Protein AF-A0A960UL07-F1 (afdb_monomer)

Structure (mmCIF, N/CA/C/O backbone):
data_AF-A0A960UL07-F1
#
_entry.id   AF-A0A960UL07-F1
#
loop_
_atom_site.group_PDB
_atom_site.id
_atom_site.type_symbol
_atom_site.label_atom_id
_atom_site.label_alt_id
_atom_site.label_comp_id
_atom_site.label_asym_id
_atom_site.label_entity_id
_atom_site.label_seq_id
_atom_site.pdbx_PDB_ins_code
_atom_site.Cartn_x
_atom_site.Cartn_y
_atom_site.Cartn_z
_atom_site.occupancy
_atom_site.B_iso_or_equiv
_atom_site.auth_seq_id
_atom_site.auth_comp_id
_atom_site.auth_asym_id
_atom_site.auth_atom_id
_atom_site.pdbx_PDB_model_num
ATOM 1 N N . LEU A 1 1 ? -4.190 -6.752 -5.074 1.00 56.53 1 LEU A N 1
ATOM 2 C CA . LEU A 1 1 ? -5.185 -6.305 -6.086 1.00 56.53 1 LEU A CA 1
ATOM 3 C C . LEU A 1 1 ? -4.575 -6.426 -7.475 1.00 56.53 1 LEU A C 1
ATOM 5 O O . LEU A 1 1 ? -3.574 -5.767 -7.734 1.00 56.53 1 LEU A O 1
ATOM 9 N N . GLY A 1 2 ? -5.131 -7.275 -8.340 1.00 53.66 2 GLY A N 1
ATOM 10 C CA . GLY A 1 2 ? -4.586 -7.554 -9.677 1.00 53.66 2 GLY A CA 1
ATOM 11 C C . GLY A 1 2 ? -5.492 -7.058 -10.806 1.00 53.66 2 GLY A C 1
ATOM 12 O O . GLY A 1 2 ? -6.709 -6.990 -10.636 1.00 53.66 2 GLY A O 1
ATOM 13 N N . LYS A 1 3 ? -4.907 -6.718 -11.964 1.00 55.47 3 LYS A N 1
ATOM 14 C CA . LYS A 1 3 ? -5.670 -6.439 -13.194 1.00 55.47 3 LYS A CA 1
ATOM 15 C C . LYS A 1 3 ? -6.227 -7.759 -13.729 1.00 55.47 3 LYS A C 1
ATOM 17 O O . LYS A 1 3 ? -5.491 -8.741 -13.793 1.00 55.47 3 LYS A O 1
ATOM 22 N N . ARG A 1 4 ? -7.492 -7.779 -14.161 1.00 55.53 4 ARG A N 1
ATOM 23 C CA . ARG A 1 4 ? -8.177 -8.987 -14.669 1.00 55.53 4 ARG A CA 1
ATOM 24 C C . ARG A 1 4 ? -7.423 -9.675 -15.819 1.00 55.53 4 ARG A C 1
ATOM 26 O O . ARG A 1 4 ? -7.472 -10.890 -15.956 1.00 55.53 4 ARG A O 1
ATOM 33 N N . GLU A 1 5 ? -6.653 -8.915 -16.593 1.00 57.41 5 GLU A N 1
ATOM 34 C CA . GLU A 1 5 ? -5.789 -9.416 -17.671 1.00 57.41 5 GLU A CA 1
ATOM 35 C C . GLU A 1 5 ? -4.603 -10.273 -17.194 1.00 57.41 5 GLU A C 1
ATOM 37 O O . GLU A 1 5 ? -4.141 -11.122 -17.954 1.00 57.41 5 GLU A O 1
ATOM 42 N N . MET A 1 6 ? -4.125 -10.117 -15.950 1.00 56.62 6 MET A N 1
ATOM 43 C CA . MET A 1 6 ? -3.011 -10.926 -15.421 1.00 56.62 6 MET A CA 1
ATOM 44 C C . MET A 1 6 ? -3.369 -12.405 -15.248 1.00 56.62 6 MET A C 1
ATOM 46 O O . MET A 1 6 ? -2.476 -13.245 -15.172 1.00 56.62 6 MET A O 1
ATOM 50 N N . LEU A 1 7 ? -4.661 -12.739 -15.264 1.00 57.25 7 LEU A N 1
ATOM 51 C CA . LEU A 1 7 ? -5.139 -14.120 -15.283 1.00 57.25 7 LEU A CA 1
ATOM 52 C C . LEU A 1 7 ? -4.683 -14.891 -16.532 1.00 57.25 7 LEU A C 1
ATOM 54 O O . LEU A 1 7 ? -4.657 -16.116 -16.511 1.00 57.25 7 LEU A O 1
ATOM 58 N N . LYS A 1 8 ? -4.306 -14.185 -17.609 1.00 52.59 8 LYS A N 1
ATOM 59 C CA . LYS A 1 8 ? -3.869 -14.783 -18.879 1.00 52.59 8 LYS A CA 1
ATOM 60 C C . LYS A 1 8 ? -2.383 -15.167 -18.904 1.00 52.59 8 LYS A C 1
ATOM 62 O O . LYS A 1 8 ? -1.949 -15.798 -19.862 1.00 52.59 8 LYS A O 1
ATOM 67 N N . VAL A 1 9 ? -1.592 -14.785 -17.895 1.00 57.41 9 VAL A N 1
ATOM 68 C CA . VAL A 1 9 ? -0.162 -15.129 -17.832 1.00 57.41 9 VAL A CA 1
ATOM 69 C C . VAL A 1 9 ? -0.014 -16.553 -17.274 1.00 57.41 9 VAL A C 1
ATOM 71 O O . VAL A 1 9 ? -0.480 -16.794 -16.157 1.00 57.41 9 VAL A O 1
ATOM 74 N N . PRO A 1 10 ? 0.628 -17.500 -17.989 1.00 43.53 10 PRO A N 1
ATOM 75 C CA . PRO A 1 10 ? 0.839 -18.858 -17.485 1.00 43.53 10 PRO A CA 1
ATOM 76 C C . PRO A 1 10 ? 1.572 -18.835 -16.136 1.00 43.53 10 PRO A C 1
ATOM 78 O O . PRO A 1 10 ? 2.471 -18.019 -15.935 1.00 43.53 10 PRO A O 1
ATOM 81 N N . LEU A 1 11 ? 1.182 -19.714 -15.206 1.00 56.69 11 LEU A N 1
ATOM 82 C CA . LEU A 1 11 ? 1.665 -19.787 -13.814 1.00 56.69 11 LEU A CA 1
ATOM 83 C C . LEU A 1 11 ? 1.218 -18.620 -12.905 1.00 56.69 11 LEU A C 1
ATOM 85 O O . LEU A 1 11 ? 0.629 -18.863 -11.854 1.00 56.69 11 LEU A O 1
ATOM 89 N N . PHE A 1 12 ? 1.395 -17.361 -13.321 1.00 56.31 12 PHE A N 1
ATOM 90 C CA . PHE A 1 12 ? 0.948 -16.189 -12.549 1.00 56.31 12 PHE A CA 1
ATOM 91 C C . PHE A 1 12 ? -0.578 -16.107 -12.424 1.00 56.31 12 PHE A C 1
ATOM 93 O O . PHE A 1 12 ? -1.088 -15.781 -11.355 1.00 56.31 12 PHE A O 1
ATOM 100 N N . GLY A 1 13 ? -1.315 -16.448 -13.483 1.00 53.47 13 GLY A N 1
ATOM 101 C CA . GLY A 1 13 ? -2.775 -16.502 -13.462 1.00 53.47 13 GLY A CA 1
ATOM 102 C C . GLY A 1 13 ? -3.308 -17.562 -12.499 1.00 53.47 13 GLY A C 1
ATOM 103 O O . GLY A 1 13 ? -4.259 -17.293 -11.770 1.00 53.47 13 GLY A O 1
ATOM 104 N N . LEU A 1 14 ? -2.644 -18.723 -12.419 1.00 56.47 14 LEU A N 1
ATOM 105 C CA . LEU A 1 14 ? -2.987 -19.797 -11.479 1.00 56.47 14 LEU A CA 1
ATOM 106 C C . LEU A 1 14 ? -2.716 -19.386 -10.030 1.00 56.47 14 LEU A C 1
ATOM 108 O O . LEU A 1 14 ? -3.568 -19.601 -9.176 1.00 56.47 14 LEU A O 1
ATOM 112 N N . ILE A 1 15 ? -1.582 -18.732 -9.757 1.00 59.44 15 ILE A N 1
ATOM 113 C CA . ILE A 1 15 ? -1.270 -18.191 -8.425 1.00 59.44 15 ILE A CA 1
ATOM 114 C C . ILE A 1 15 ? -2.287 -17.115 -8.037 1.00 59.44 15 ILE A C 1
ATOM 116 O O . ILE A 1 15 ? -2.783 -17.114 -6.912 1.00 59.44 15 ILE A O 1
ATOM 120 N N . LEU A 1 16 ? -2.643 -16.217 -8.958 1.00 59.06 16 LEU A N 1
ATOM 121 C CA . LEU A 1 16 ? -3.629 -15.170 -8.699 1.00 59.06 16 LEU A CA 1
ATOM 122 C C . LEU A 1 16 ? -5.028 -15.744 -8.424 1.00 59.06 16 LEU A C 1
ATOM 124 O O . LEU A 1 16 ? -5.694 -15.257 -7.509 1.00 59.06 16 LEU A O 1
ATOM 128 N N . LEU A 1 17 ? -5.439 -16.783 -9.161 1.00 55.38 17 LEU A N 1
ATOM 129 C CA . LEU A 1 17 ? -6.691 -17.520 -8.938 1.00 55.38 17 LEU A CA 1
ATOM 130 C C . LEU A 1 17 ? -6.681 -18.281 -7.609 1.00 55.38 17 LEU A C 1
ATOM 132 O O . LEU A 1 17 ? -7.657 -18.227 -6.869 1.00 55.38 17 LEU A O 1
ATOM 136 N N . ALA A 1 18 ? -5.571 -18.944 -7.281 1.00 57.44 18 ALA A N 1
ATOM 137 C CA . ALA A 1 18 ? -5.417 -19.706 -6.043 1.00 57.44 18 ALA A CA 1
ATOM 138 C C . ALA A 1 18 ? -5.316 -18.814 -4.792 1.00 57.44 18 ALA A C 1
ATOM 140 O O . ALA A 1 18 ? -5.620 -19.262 -3.690 1.00 57.44 18 ALA A O 1
ATOM 141 N N . SER A 1 19 ? -4.906 -17.550 -4.946 1.00 57.00 19 SER A N 1
ATOM 142 C CA . SER A 1 19 ? -4.628 -16.641 -3.823 1.00 57.00 19 SER A CA 1
ATOM 143 C C . SER A 1 19 ? -5.829 -15.789 -3.376 1.00 57.00 19 SER A C 1
ATOM 145 O O . SER A 1 19 ? -5.624 -14.793 -2.686 1.00 57.00 19 SER A O 1
ATOM 147 N N . ASP A 1 20 ? -7.065 -16.146 -3.759 1.00 60.88 20 ASP A N 1
ATOM 148 C CA . ASP A 1 20 ? -8.312 -15.432 -3.390 1.00 60.88 20 ASP A CA 1
ATOM 149 C C . ASP A 1 20 ? -8.196 -13.905 -3.605 1.00 60.88 20 ASP A C 1
ATOM 151 O O . ASP A 1 20 ? -8.542 -13.080 -2.755 1.00 60.88 20 ASP A O 1
ATOM 155 N N . ASN A 1 21 ? -7.598 -13.511 -4.737 1.00 63.12 21 ASN A N 1
ATOM 156 C CA . ASN A 1 21 ? -7.339 -12.106 -5.029 1.00 63.12 21 ASN A CA 1
ATOM 157 C C . ASN A 1 21 ? -8.644 -11.350 -5.266 1.00 63.12 21 ASN A C 1
ATOM 159 O O . ASN A 1 21 ? -9.450 -11.716 -6.118 1.00 63.12 21 ASN A O 1
ATOM 163 N N . ILE A 1 22 ? -8.773 -10.192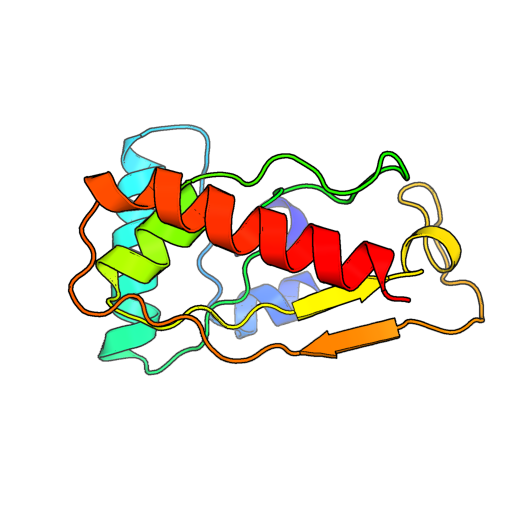 -4.621 1.00 65.38 22 ILE A N 1
ATOM 164 C CA . ILE A 1 22 ? -9.807 -9.222 -4.975 1.00 65.38 22 ILE A CA 1
ATOM 165 C C . ILE A 1 22 ? -9.428 -8.617 -6.332 1.00 65.38 22 ILE A C 1
ATOM 167 O O . ILE A 1 22 ? -8.477 -7.833 -6.459 1.00 65.38 22 ILE A O 1
ATOM 171 N N . LEU A 1 23 ? -10.158 -9.035 -7.362 1.00 59.28 23 LEU A N 1
ATOM 172 C CA . LEU A 1 23 ? -10.093 -8.482 -8.707 1.00 59.28 23 LEU A CA 1
ATOM 173 C C . LEU A 1 23 ? -11.005 -7.255 -8.748 1.00 59.28 23 LEU A C 1
ATOM 175 O O . LEU A 1 23 ? -12.215 -7.366 -8.572 1.00 59.28 23 LEU A O 1
ATOM 179 N N . VAL A 1 24 ? -10.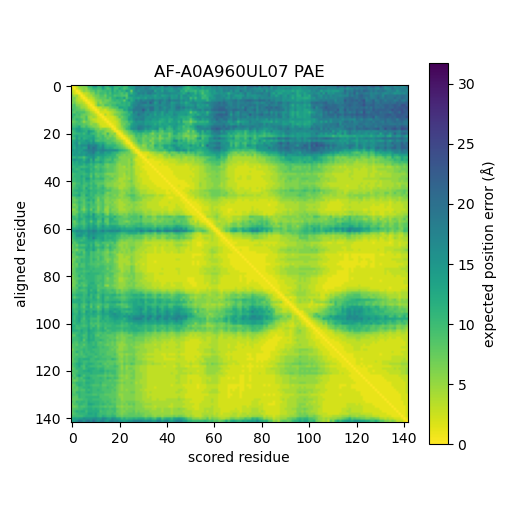413 -6.078 -8.940 1.00 60.34 24 VAL A N 1
ATOM 180 C CA . VAL A 1 24 ? -11.158 -4.815 -8.977 1.00 60.34 24 VAL A CA 1
ATOM 181 C C . VAL A 1 24 ? -11.422 -4.451 -10.421 1.00 60.34 24 VAL A C 1
ATOM 183 O O . VAL A 1 24 ? -10.477 -4.221 -11.178 1.00 60.34 24 VAL A O 1
ATOM 186 N N . ASP A 1 25 ? -12.701 -4.362 -10.766 1.00 55.44 25 ASP A N 1
ATOM 187 C CA . ASP A 1 25 ? -13.135 -3.727 -11.999 1.00 55.44 25 ASP A CA 1
ATOM 188 C C . ASP A 1 25 ? -13.204 -2.212 -11.770 1.00 55.44 25 ASP A C 1
ATOM 190 O O . ASP A 1 25 ? -13.904 -1.744 -10.869 1.00 55.44 25 ASP A O 1
ATOM 194 N N . ARG A 1 26 ? -12.374 -1.453 -12.492 1.00 55.22 26 ARG A N 1
ATOM 195 C CA . ARG A 1 26 ? -12.153 -0.013 -12.247 1.00 55.22 26 ARG A CA 1
ATOM 196 C C . ARG A 1 26 ? -13.022 0.885 -13.130 1.00 55.22 26 ARG A C 1
ATOM 198 O O . ARG A 1 26 ? -12.864 2.099 -13.056 1.00 55.22 26 ARG A O 1
ATOM 205 N N . GLU A 1 27 ? -13.890 0.307 -13.955 1.00 55.84 27 GLU A N 1
ATOM 206 C CA . GLU A 1 27 ? -14.619 1.043 -14.994 1.00 55.84 27 GLU A CA 1
ATOM 207 C C . GLU A 1 27 ? -15.905 1.724 -14.491 1.00 55.84 27 GLU A C 1
ATOM 209 O O . GLU A 1 27 ? -16.393 2.625 -15.162 1.00 55.84 27 GLU A O 1
ATOM 214 N N . ASP A 1 28 ? -16.412 1.393 -13.291 1.00 65.00 28 ASP A N 1
ATOM 215 C CA . ASP A 1 28 ? -17.619 2.031 -12.735 1.00 65.00 28 ASP A CA 1
ATOM 216 C C . ASP A 1 28 ? -17.596 2.178 -11.193 1.00 65.00 28 ASP A C 1
ATOM 218 O O . ASP A 1 28 ? -16.981 1.393 -10.460 1.00 65.00 28 ASP A O 1
ATOM 222 N N . ALA A 1 29 ? -18.299 3.190 -10.673 1.00 69.31 29 ALA A N 1
ATOM 223 C CA . ALA A 1 29 ? -18.394 3.542 -9.254 1.00 69.31 29 ALA A CA 1
ATOM 224 C C . ALA A 1 29 ? -18.977 2.408 -8.391 1.00 69.31 29 ALA A C 1
ATOM 226 O O . ALA A 1 29 ? -18.599 2.249 -7.222 1.00 69.31 29 ALA A O 1
ATOM 227 N N . ALA A 1 30 ? -19.864 1.588 -8.962 1.00 75.25 30 ALA A N 1
ATOM 228 C CA . ALA A 1 30 ? -20.376 0.383 -8.315 1.00 75.25 30 ALA A CA 1
ATOM 229 C C . ALA A 1 30 ? -19.255 -0.640 -8.044 1.00 75.25 30 ALA A C 1
ATOM 231 O O . ALA A 1 30 ? -19.171 -1.196 -6.944 1.00 75.25 30 ALA A O 1
ATOM 232 N N . GLY A 1 31 ? -18.340 -0.820 -9.003 1.00 73.75 31 GLY A N 1
ATOM 233 C CA . GLY A 1 31 ? -17.169 -1.690 -8.868 1.00 73.75 31 GLY A CA 1
ATOM 234 C C . GLY A 1 31 ? -16.221 -1.222 -7.764 1.00 73.75 31 GLY A C 1
ATOM 235 O O . GLY A 1 31 ? -15.751 -2.030 -6.959 1.00 73.75 31 GLY A O 1
ATOM 236 N N . ALA A 1 32 ? -16.018 0.093 -7.641 1.00 71.25 32 ALA A N 1
ATOM 237 C CA . ALA A 1 32 ? -15.197 0.672 -6.579 1.00 71.25 32 ALA A CA 1
ATOM 238 C C . ALA A 1 32 ? -15.773 0.412 -5.174 1.00 71.25 32 ALA A C 1
ATOM 240 O O . ALA A 1 32 ? -15.036 0.014 -4.269 1.00 71.25 32 ALA A O 1
ATOM 241 N N . LYS A 1 33 ? -17.091 0.578 -4.983 1.00 80.06 33 LYS A N 1
ATOM 242 C CA . LYS A 1 33 ? -17.751 0.265 -3.701 1.00 80.06 33 LYS A CA 1
ATOM 243 C C . LYS A 1 33 ? -17.644 -1.218 -3.358 1.00 80.06 33 LYS A C 1
ATOM 245 O O . LYS A 1 33 ? -17.309 -1.558 -2.222 1.00 80.06 33 LYS A O 1
ATOM 250 N N . LYS A 1 34 ? -17.877 -2.094 -4.340 1.00 83.12 34 LYS A N 1
ATOM 251 C CA . LYS A 1 34 ? -17.736 -3.542 -4.161 1.00 83.12 34 LYS A CA 1
ATOM 252 C C . LYS A 1 34 ? -16.315 -3.910 -3.734 1.00 83.12 34 LYS A C 1
ATOM 254 O O . LYS A 1 34 ? -16.148 -4.626 -2.756 1.00 83.12 34 LYS A O 1
ATOM 259 N N . ALA A 1 35 ? -15.299 -3.339 -4.380 1.00 80.25 35 ALA A N 1
ATOM 260 C CA . ALA A 1 35 ? -13.902 -3.571 -4.023 1.00 80.25 35 ALA A CA 1
ATOM 261 C C . ALA A 1 35 ? -13.579 -3.185 -2.571 1.00 80.25 35 ALA A C 1
ATOM 263 O O . ALA A 1 35 ? -12.847 -3.904 -1.895 1.00 80.25 35 ALA A O 1
ATOM 264 N N . VAL A 1 36 ? -14.138 -2.075 -2.074 1.00 85.12 36 VAL A N 1
ATOM 265 C CA . VAL A 1 36 ? -13.984 -1.669 -0.667 1.00 85.12 36 VAL A CA 1
ATOM 266 C C . VAL A 1 36 ? -14.648 -2.662 0.291 1.00 85.12 36 VAL A C 1
ATOM 268 O O . VAL A 1 36 ? -14.057 -3.005 1.319 1.00 85.12 36 VAL A O 1
ATOM 271 N N . SER A 1 37 ? -15.844 -3.150 -0.046 1.00 86.94 37 SER A N 1
ATOM 272 C CA . SER A 1 37 ? -16.540 -4.166 0.753 1.00 86.94 37 SER A CA 1
ATOM 273 C C . SER A 1 37 ? -15.766 -5.481 0.783 1.00 86.94 37 SER A C 1
ATOM 275 O O . SER A 1 37 ? -15.496 -6.007 1.861 1.00 86.94 37 SER A O 1
ATOM 277 N N . ASP A 1 38 ? -15.337 -5.964 -0.384 1.00 85.81 38 ASP A N 1
ATOM 278 C CA . ASP A 1 38 ? -14.580 -7.208 -0.529 1.00 85.81 38 ASP A CA 1
ATOM 279 C C . ASP A 1 38 ? -13.256 -7.125 0.247 1.00 85.81 38 ASP A C 1
ATOM 281 O O . ASP A 1 38 ? -12.886 -8.054 0.964 1.00 85.81 38 ASP A O 1
ATOM 285 N N . ALA A 1 39 ? -12.569 -5.976 0.180 1.00 84.06 39 ALA A N 1
ATOM 286 C CA . ALA A 1 39 ? -11.341 -5.720 0.934 1.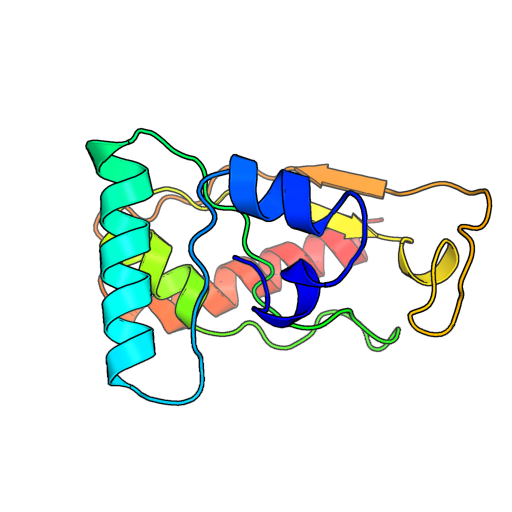00 84.06 39 ALA A CA 1
ATOM 287 C C . ALA A 1 39 ? -11.575 -5.772 2.444 1.00 84.06 39 ALA A C 1
ATOM 289 O O . ALA A 1 39 ? -10.821 -6.412 3.180 1.00 84.06 39 ALA A O 1
ATOM 290 N N . THR A 1 40 ? -12.649 -5.132 2.902 1.00 87.50 40 THR A N 1
ATOM 291 C CA . THR A 1 40 ? -13.032 -5.130 4.314 1.00 87.50 40 THR A CA 1
ATOM 292 C C . THR A 1 40 ? -13.363 -6.539 4.800 1.00 87.50 40 THR A C 1
ATOM 294 O O . THR A 1 40 ? -12.929 -6.927 5.886 1.00 87.50 40 THR A O 1
ATOM 297 N N . GLU A 1 41 ? -14.092 -7.327 4.007 1.00 89.38 41 GLU A N 1
ATOM 298 C CA . GLU A 1 41 ? -14.418 -8.714 4.334 1.00 89.38 41 GLU A CA 1
ATOM 299 C C . GLU A 1 41 ? -13.165 -9.595 4.397 1.00 89.38 41 GLU A C 1
ATOM 301 O O . GLU A 1 41 ? -12.968 -10.319 5.378 1.00 89.38 41 GLU A O 1
ATOM 306 N N . ALA A 1 42 ? -12.297 -9.504 3.386 1.00 87.69 42 ALA A N 1
ATOM 307 C CA . ALA A 1 42 ? -11.067 -10.282 3.310 1.00 87.69 42 ALA A CA 1
ATOM 308 C C . ALA A 1 42 ? -10.160 -10.026 4.522 1.00 87.69 42 ALA A C 1
ATOM 310 O O . ALA A 1 42 ? -9.647 -10.971 5.125 1.00 87.69 42 ALA A O 1
ATOM 311 N N . ILE A 1 43 ? -10.013 -8.763 4.930 1.00 88.94 43 ILE A N 1
ATOM 312 C CA . ILE A 1 43 ? -9.198 -8.408 6.093 1.00 88.94 43 ILE A CA 1
ATOM 313 C C . ILE A 1 43 ? -9.879 -8.845 7.395 1.00 88.94 43 ILE A C 1
ATOM 315 O O . ILE A 1 43 ? -9.277 -9.563 8.192 1.00 88.94 43 ILE A O 1
ATOM 319 N N . LYS A 1 44 ? -11.133 -8.433 7.630 1.00 87.62 44 LYS A N 1
ATOM 320 C CA . LYS A 1 44 ? -11.779 -8.603 8.944 1.00 87.62 44 LYS A CA 1
ATOM 321 C C . LYS A 1 44 ? -12.270 -10.021 9.203 1.00 87.62 44 LYS A C 1
ATOM 323 O O . LYS A 1 44 ? -12.123 -10.511 10.317 1.00 87.62 44 LYS A O 1
ATOM 328 N N . LYS A 1 45 ? -12.877 -10.670 8.205 1.00 88.06 45 LYS A N 1
ATOM 329 C CA . LYS A 1 45 ? -13.481 -12.002 8.373 1.00 88.06 45 LYS A CA 1
ATOM 330 C C . LYS A 1 45 ? -12.508 -13.113 8.008 1.00 88.06 45 LYS A C 1
ATOM 332 O O . LYS A 1 45 ? -12.392 -14.088 8.739 1.00 88.06 45 LYS A O 1
ATOM 337 N N . ARG A 1 46 ? -11.789 -12.956 6.893 1.00 85.88 46 ARG A N 1
ATOM 338 C CA . ARG A 1 46 ? -10.892 -14.001 6.366 1.00 85.88 46 ARG A CA 1
ATOM 339 C C . ARG A 1 46 ? -9.446 -13.870 6.852 1.00 85.88 46 ARG A C 1
ATOM 341 O O . ARG A 1 46 ? -8.620 -14.704 6.490 1.00 85.88 46 ARG A O 1
ATOM 348 N N . ARG A 1 47 ? -9.140 -12.844 7.661 1.00 85.56 47 ARG A N 1
ATOM 349 C CA . ARG A 1 47 ? -7.809 -12.565 8.235 1.00 85.56 47 ARG A CA 1
ATOM 350 C C . ARG A 1 47 ? -6.702 -12.521 7.175 1.00 85.56 47 ARG A C 1
ATOM 352 O O . ARG A 1 47 ? -5.613 -13.053 7.378 1.00 85.56 47 ARG A O 1
ATOM 359 N N . ARG A 1 48 ? -6.996 -11.919 6.021 1.00 85.31 48 ARG A N 1
ATOM 360 C CA . ARG A 1 48 ? -6.056 -11.798 4.899 1.00 85.31 48 ARG A CA 1
ATOM 361 C C . ARG A 1 48 ? -5.319 -10.464 4.925 1.00 85.31 48 ARG A C 1
ATOM 363 O O . ARG A 1 48 ? -5.857 -9.445 5.352 1.00 85.31 48 ARG A O 1
ATOM 370 N N . HIS A 1 49 ? -4.106 -10.477 4.385 1.00 85.81 49 HIS A N 1
ATOM 371 C CA . HIS A 1 49 ? -3.334 -9.274 4.094 1.00 85.81 49 HIS A CA 1
ATOM 372 C C . HIS A 1 49 ? -3.595 -8.836 2.652 1.00 85.81 49 HIS A C 1
ATOM 374 O O . HIS A 1 49 ? -3.653 -9.670 1.749 1.00 85.81 49 HIS A O 1
ATOM 380 N N . LEU A 1 50 ? -3.743 -7.530 2.428 1.00 86.62 50 LEU A N 1
ATOM 381 C CA . LEU A 1 50 ? -3.931 -6.978 1.089 1.00 86.62 50 LEU A CA 1
ATOM 382 C C . LEU A 1 50 ? -2.660 -6.290 0.616 1.00 86.62 50 LEU A C 1
ATOM 384 O O . LEU A 1 50 ? -2.206 -5.324 1.222 1.00 86.62 50 LEU A O 1
ATOM 388 N N . TRP A 1 51 ? -2.137 -6.758 -0.515 1.00 87.31 51 TRP A N 1
ATOM 389 C CA . TRP A 1 51 ? -1.050 -6.095 -1.223 1.00 87.31 51 TRP A CA 1
ATOM 390 C C . TRP A 1 51 ? -1.604 -5.168 -2.306 1.00 87.31 51 TRP A C 1
ATOM 392 O O . TRP A 1 51 ? -2.373 -5.597 -3.184 1.00 87.31 51 TRP A O 1
ATOM 402 N N . ILE A 1 52 ? -1.219 -3.893 -2.255 1.00 86.88 52 ILE A N 1
ATOM 403 C CA . ILE A 1 52 ? -1.695 -2.860 -3.176 1.00 86.88 52 ILE A CA 1
ATOM 404 C C . ILE A 1 52 ? -0.526 -1.981 -3.612 1.00 86.88 52 ILE A C 1
ATOM 406 O O . ILE A 1 52 ? 0.226 -1.492 -2.780 1.00 86.88 52 ILE A O 1
ATOM 410 N N . PHE A 1 53 ? -0.427 -1.736 -4.919 1.00 88.19 53 PHE A N 1
ATOM 411 C CA . PHE A 1 53 ? 0.421 -0.686 -5.475 1.00 88.19 53 PHE A CA 1
ATOM 412 C C . PHE A 1 53 ? -0.431 0.576 -5.663 1.00 88.19 53 PHE A C 1
ATOM 414 O O . PHE A 1 53 ? -1.292 0.575 -6.555 1.00 88.19 53 PHE A O 1
ATOM 421 N N . PRO A 1 54 ? -0.255 1.621 -4.832 1.00 88.19 54 PRO A N 1
ATOM 422 C CA . PRO A 1 54 ? -1.136 2.789 -4.839 1.00 88.19 54 PRO A CA 1
ATOM 423 C C . PRO A 1 54 ? -1.032 3.605 -6.135 1.00 88.19 54 PRO A C 1
ATOM 425 O O . PRO A 1 54 ? -2.037 4.155 -6.568 1.00 88.19 54 PRO A O 1
ATOM 428 N N . GLU A 1 55 ? 0.111 3.598 -6.824 1.00 84.75 55 GLU A N 1
ATOM 429 C CA . GLU A 1 55 ? 0.284 4.225 -8.151 1.00 84.75 55 GLU A CA 1
ATOM 430 C C . GLU A 1 55 ? -0.546 3.525 -9.244 1.00 84.75 55 GLU A C 1
ATOM 432 O O . GLU A 1 55 ? -1.017 4.117 -10.218 1.00 84.75 55 GLU A O 1
ATOM 437 N N . GLY A 1 56 ? -0.767 2.216 -9.085 1.00 75.06 56 GLY A N 1
ATOM 438 C CA . GLY A 1 56 ? -1.543 1.394 -10.010 1.00 75.06 56 GLY A CA 1
ATOM 439 C C . GLY A 1 56 ? -0.866 1.090 -11.352 1.00 75.06 56 GLY A C 1
ATOM 440 O O . GLY A 1 56 ? -1.445 0.337 -12.135 1.00 75.06 56 GLY A O 1
ATOM 441 N N . THR A 1 57 ? 0.330 1.622 -11.608 1.00 72.50 57 THR A N 1
ATOM 442 C CA . THR A 1 57 ? 1.201 1.305 -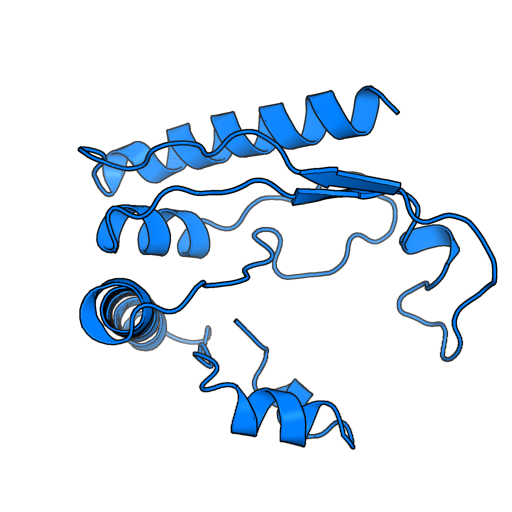12.750 1.00 72.50 57 THR A CA 1
ATOM 443 C C . THR A 1 57 ? 2.660 1.330 -12.309 1.00 72.50 57 THR A C 1
ATOM 445 O O . THR A 1 57 ? 2.997 2.017 -11.355 1.00 72.50 57 THR A O 1
ATOM 448 N N . ARG A 1 58 ? 3.534 0.596 -13.005 1.00 75.12 58 ARG A N 1
ATOM 449 C CA . ARG A 1 58 ? 4.983 0.650 -12.755 1.00 75.12 58 ARG A CA 1
ATOM 450 C C . ARG A 1 58 ? 5.533 2.028 -13.141 1.00 75.12 58 ARG A C 1
ATOM 452 O O . ARG A 1 58 ? 5.189 2.521 -14.219 1.00 75.12 58 ARG A O 1
ATOM 459 N N . SER A 1 59 ? 6.406 2.601 -12.311 1.00 74.25 59 SER A N 1
ATOM 460 C CA . SER A 1 59 ? 7.134 3.825 -12.663 1.00 74.25 59 SER A CA 1
ATOM 461 C C . SER A 1 59 ? 8.019 3.588 -13.893 1.00 74.25 59 SER A C 1
ATOM 463 O O . SER A 1 59 ? 8.617 2.524 -14.061 1.00 74.25 59 SER A O 1
ATOM 465 N N . LYS A 1 60 ? 8.091 4.589 -14.774 1.00 72.19 60 LYS A N 1
ATOM 466 C CA . LYS A 1 60 ? 8.932 4.585 -15.986 1.00 72.19 60 LYS A CA 1
ATOM 467 C C . LYS A 1 60 ? 10.230 5.378 -15.781 1.00 72.19 60 LYS A C 1
ATOM 469 O O . LYS A 1 60 ? 10.716 6.007 -16.715 1.00 72.19 60 LYS A O 1
ATOM 474 N N . GLY A 1 61 ? 10.747 5.396 -14.551 1.00 69.69 61 GLY A N 1
ATOM 475 C CA . GLY A 1 61 ? 11.957 6.142 -14.185 1.00 69.69 61 GLY A CA 1
ATOM 476 C C . GLY A 1 61 ? 11.733 7.642 -13.974 1.00 69.69 61 GLY A C 1
ATOM 477 O O . GLY A 1 61 ? 12.682 8.408 -14.047 1.00 69.69 61 GLY A O 1
ATOM 478 N N . LYS A 1 62 ? 10.487 8.071 -13.731 1.00 69.31 62 LYS A N 1
ATOM 479 C CA . LYS A 1 62 ? 10.130 9.482 -13.480 1.00 69.31 62 LYS A CA 1
ATOM 480 C C . LYS A 1 62 ? 9.947 9.801 -11.987 1.00 69.31 62 LYS A C 1
ATOM 482 O O . LYS A 1 62 ? 9.276 10.771 -11.659 1.00 69.31 62 LYS A O 1
ATOM 487 N N . GLY A 1 63 ? 10.501 8.971 -11.104 1.00 78.75 63 GLY A N 1
ATOM 488 C CA . GLY A 1 63 ? 10.268 9.054 -9.660 1.00 78.75 63 GLY A CA 1
ATOM 489 C C . GLY A 1 63 ? 8.959 8.394 -9.219 1.00 78.75 63 GLY A C 1
ATOM 490 O O . GLY A 1 63 ? 8.398 7.560 -9.947 1.00 78.75 63 GLY A O 1
ATOM 491 N N . LEU A 1 64 ? 8.521 8.747 -8.008 1.00 85.00 64 LEU A N 1
ATOM 492 C CA . LEU A 1 64 ? 7.300 8.255 -7.374 1.00 85.00 64 LEU A CA 1
ATOM 493 C C . LEU A 1 64 ? 6.062 8.812 -8.094 1.00 85.00 64 LEU A C 1
ATOM 495 O O . LEU A 1 64 ? 5.929 10.021 -8.279 1.00 85.00 64 LEU A O 1
ATOM 499 N N . GLY A 1 65 ? 5.165 7.931 -8.539 1.00 85.00 65 GLY A N 1
ATOM 500 C CA . GLY A 1 65 ? 3.913 8.329 -9.180 1.00 85.00 65 GLY A CA 1
ATOM 501 C C . GLY A 1 65 ? 2.845 8.809 -8.194 1.00 85.00 65 GLY A C 1
ATOM 502 O O . GLY A 1 65 ? 2.947 8.634 -6.981 1.00 85.00 65 GLY A O 1
ATOM 503 N N . GLU A 1 66 ? 1.761 9.369 -8.731 1.00 89.25 66 GLU A N 1
ATOM 504 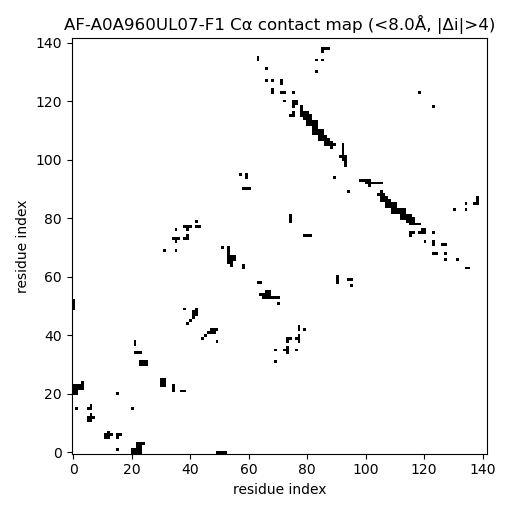C CA . GLU A 1 66 ? 0.610 9.787 -7.927 1.00 89.25 66 GLU A CA 1
ATOM 505 C C . GLU A 1 66 ? -0.097 8.582 -7.290 1.00 89.25 66 GLU A C 1
ATOM 507 O O . GLU A 1 66 ? -0.440 7.595 -7.951 1.00 89.25 66 GLU A O 1
ATOM 512 N N . PHE A 1 67 ? -0.364 8.680 -5.990 1.00 92.00 67 PHE A N 1
ATOM 513 C CA . PHE A 1 67 ? -1.046 7.639 -5.236 1.00 92.00 67 PHE A CA 1
ATOM 514 C C . PHE A 1 67 ? -2.562 7.734 -5.387 1.00 92.00 67 PHE A C 1
ATOM 516 O O . PHE A 1 67 ? -3.202 8.719 -5.031 1.00 92.00 67 PHE A O 1
ATOM 523 N N . LYS A 1 68 ? -3.170 6.642 -5.853 1.00 88.81 68 LYS A N 1
ATOM 524 C CA . LYS A 1 68 ? -4.618 6.545 -6.019 1.00 88.81 68 LYS A CA 1
ATOM 525 C C . LYS A 1 68 ? -5.310 6.306 -4.682 1.00 88.81 68 LYS A C 1
ATOM 527 O O . LYS A 1 68 ? -4.980 5.387 -3.932 1.00 88.81 68 LYS A O 1
ATOM 532 N N . LYS A 1 69 ? -6.393 7.050 -4.464 1.00 90.31 69 LYS A N 1
ATOM 533 C CA . LYS A 1 69 ? -7.189 7.059 -3.227 1.00 90.31 69 LYS A CA 1
ATOM 534 C C . LYS A 1 69 ? -7.776 5.710 -2.804 1.00 90.31 69 LYS A C 1
ATOM 536 O O . LYS A 1 69 ? -7.950 5.458 -1.614 1.00 90.31 69 LYS A O 1
ATOM 541 N N . GLY A 1 70 ? -8.059 4.819 -3.756 1.00 86.88 70 GLY A N 1
ATOM 542 C CA . GLY A 1 70 ? -8.763 3.559 -3.493 1.00 86.88 70 GLY A CA 1
ATOM 543 C C . GLY A 1 70 ? -8.112 2.683 -2.415 1.00 86.88 70 GLY A C 1
ATOM 544 O O . GLY A 1 70 ? -8.820 2.162 -1.559 1.00 86.88 70 GLY A O 1
ATOM 545 N N . ALA A 1 71 ? -6.780 2.569 -2.407 1.00 88.38 71 ALA A N 1
ATOM 546 C CA . ALA A 1 71 ? -6.053 1.748 -1.432 1.00 88.38 71 ALA A CA 1
ATOM 547 C C . ALA A 1 71 ? -6.263 2.234 0.013 1.00 88.38 71 ALA A C 1
ATOM 549 O O . ALA A 1 71 ? -6.529 1.451 0.923 1.00 88.38 71 ALA A O 1
ATOM 550 N N . PHE A 1 72 ? -6.202 3.549 0.198 1.00 93.88 72 PHE A N 1
ATOM 551 C CA . PHE A 1 72 ? -6.318 4.217 1.491 1.00 93.88 72 PHE A CA 1
ATOM 552 C C . PHE A 1 72 ? -7.752 4.168 2.007 1.00 93.88 72 PHE A C 1
ATOM 554 O O . PHE A 1 72 ? -7.982 3.889 3.180 1.00 93.88 72 PHE A O 1
ATOM 561 N N . VAL A 1 73 ? -8.730 4.333 1.114 1.00 92.88 73 VAL A N 1
ATOM 562 C CA . VAL A 1 73 ? -10.148 4.158 1.451 1.00 92.88 73 VAL A CA 1
ATOM 563 C C . VAL A 1 73 ? -10.433 2.729 1.911 1.00 92.88 73 VAL A C 1
ATOM 565 O O . VAL A 1 73 ? -11.144 2.550 2.896 1.00 92.88 73 VAL A O 1
ATOM 568 N N . MET A 1 74 ? -9.857 1.715 1.256 1.00 91.19 74 MET A N 1
ATOM 569 C CA . MET A 1 74 ? -9.988 0.318 1.690 1.00 91.19 74 MET A CA 1
ATOM 570 C C . MET A 1 74 ? -9.377 0.094 3.075 1.00 91.19 74 MET A C 1
ATOM 572 O O . MET A 1 74 ? -10.021 -0.513 3.927 1.00 91.19 74 MET A O 1
ATOM 576 N N . ALA A 1 75 ? -8.170 0.611 3.322 1.00 93.31 75 ALA A N 1
ATOM 577 C CA . ALA A 1 75 ? -7.505 0.487 4.617 1.00 93.31 75 ALA A CA 1
ATOM 578 C C . ALA A 1 75 ? -8.304 1.170 5.742 1.00 93.31 75 ALA A C 1
ATOM 580 O O . ALA A 1 75 ? -8.504 0.577 6.802 1.00 93.31 75 ALA A O 1
ATOM 581 N N . ILE A 1 76 ? -8.837 2.371 5.485 1.00 95.62 76 ILE A N 1
ATOM 582 C CA . ILE A 1 76 ? -9.701 3.107 6.417 1.00 95.62 76 ILE A CA 1
ATOM 583 C C . ILE A 1 76 ? -11.016 2.354 6.657 1.00 95.62 76 ILE A C 1
ATOM 585 O O . ILE A 1 76 ? -11.408 2.168 7.806 1.00 95.62 76 ILE A O 1
ATOM 589 N N . ALA A 1 77 ? -11.699 1.864 5.620 1.00 92.69 77 ALA A N 1
ATOM 590 C CA . ALA A 1 77 ? -12.938 1.093 5.783 1.00 92.69 77 ALA A CA 1
ATOM 591 C C . ALA A 1 77 ? -12.710 -0.204 6.585 1.00 92.69 77 ALA A C 1
ATOM 593 O O . ALA A 1 77 ? -13.490 -0.570 7.476 1.00 92.69 77 ALA A O 1
ATOM 594 N N . ALA A 1 78 ? -11.581 -0.864 6.329 1.00 92.62 78 ALA A N 1
ATOM 595 C CA . ALA A 1 78 ? -11.146 -2.034 7.070 1.00 92.62 78 ALA A CA 1
ATOM 596 C C . ALA A 1 78 ? -10.615 -1.702 8.477 1.00 92.62 78 ALA A C 1
ATOM 598 O O . ALA A 1 78 ? -10.500 -2.616 9.290 1.00 92.62 78 ALA A O 1
ATOM 599 N N . GLN A 1 79 ? -10.343 -0.429 8.793 1.00 94.75 79 GLN A N 1
ATOM 600 C CA . GLN A 1 79 ? -9.643 0.002 10.014 1.00 94.75 79 GLN A CA 1
ATOM 601 C C . GLN A 1 79 ? -8.346 -0.800 10.232 1.00 94.75 79 GLN A C 1
ATOM 603 O O . GLN A 1 79 ? -8.009 -1.187 11.352 1.00 94.75 79 GLN A O 1
ATOM 608 N N . ALA A 1 80 ? -7.663 -1.105 9.127 1.00 94.94 80 ALA A N 1
ATOM 609 C CA . ALA A 1 80 ? -6.467 -1.929 9.086 1.00 94.94 80 ALA A CA 1
ATOM 610 C C . ALA A 1 80 ? -5.230 -1.052 8.856 1.00 94.94 80 ALA A C 1
ATOM 612 O O . ALA A 1 80 ? -5.283 -0.150 8.012 1.00 94.94 80 ALA A O 1
ATOM 613 N N . PRO A 1 81 ? -4.127 -1.283 9.586 1.00 96.00 81 PRO A N 1
ATOM 614 C CA . PRO A 1 81 ? -2.919 -0.491 9.418 1.00 96.00 81 PRO A CA 1
ATOM 615 C C . PRO A 1 81 ? -2.318 -0.689 8.022 1.00 96.00 81 PRO A C 1
ATOM 617 O O . PRO A 1 81 ? -2.408 -1.772 7.439 1.00 96.00 81 PRO A O 1
ATOM 620 N N . ILE A 1 82 ? -1.685 0.358 7.503 1.00 96.06 82 ILE A N 1
ATOM 621 C CA . ILE A 1 82 ? -0.938 0.322 6.245 1.00 96.06 82 ILE A CA 1
ATOM 622 C C . ILE A 1 82 ? 0.527 0.066 6.582 1.00 96.06 82 ILE A C 1
ATOM 624 O O . ILE A 1 82 ? 1.080 0.748 7.434 1.00 96.06 82 ILE A O 1
ATOM 628 N N . VAL A 1 83 ? 1.167 -0.889 5.910 1.00 96.06 83 VAL A N 1
ATOM 629 C CA . VAL A 1 83 ? 2.614 -1.125 6.033 1.00 96.06 83 VAL A CA 1
ATOM 630 C C . VAL A 1 83 ? 3.283 -0.660 4.740 1.00 96.06 83 VAL A C 1
ATOM 632 O O . VAL A 1 83 ? 3.094 -1.307 3.707 1.00 96.06 83 VAL A O 1
ATOM 635 N N . PRO A 1 84 ? 4.013 0.469 4.750 1.00 95.06 84 PRO A N 1
ATOM 636 C CA . PRO A 1 84 ? 4.758 0.931 3.586 1.00 95.06 84 PRO A CA 1
ATOM 637 C C . PRO A 1 84 ? 5.904 -0.022 3.230 1.00 95.06 84 PRO A C 1
ATOM 639 O O . PRO A 1 84 ? 6.664 -0.441 4.106 1.00 95.06 84 PRO A O 1
ATOM 6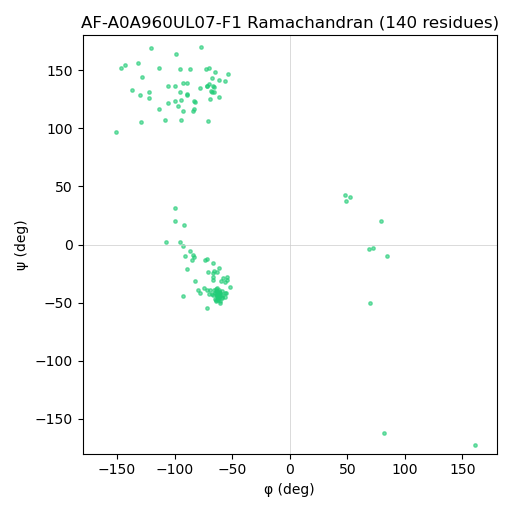42 N N . ILE A 1 85 ? 6.051 -0.332 1.942 1.00 93.94 85 ILE A N 1
ATOM 643 C CA . ILE A 1 85 ? 7.158 -1.134 1.416 1.00 93.94 85 ILE A CA 1
ATOM 644 C C . ILE A 1 85 ? 7.760 -0.368 0.245 1.00 93.94 85 ILE A C 1
ATOM 646 O O . ILE A 1 85 ? 7.181 -0.297 -0.842 1.00 93.94 85 ILE A O 1
ATOM 650 N N . VAL A 1 86 ? 8.925 0.216 0.487 1.00 92.06 86 VAL A N 1
ATOM 651 C CA . VAL A 1 86 ? 9.660 1.030 -0.477 1.00 92.06 86 VAL A CA 1
ATOM 652 C C . VAL A 1 86 ? 10.574 0.114 -1.280 1.00 92.06 86 VAL A C 1
ATOM 654 O O . VAL A 1 86 ? 11.291 -0.706 -0.710 1.00 92.06 86 VAL A O 1
ATOM 6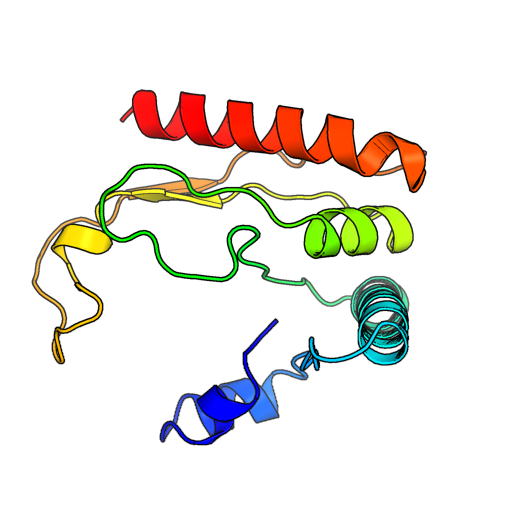57 N N . ASN A 1 87 ? 10.504 0.221 -2.606 1.00 88.88 87 ASN A N 1
ATOM 658 C CA . ASN A 1 87 ? 11.268 -0.601 -3.542 1.00 88.88 87 ASN A CA 1
ATOM 659 C C . ASN A 1 87 ? 12.102 0.320 -4.435 1.00 88.88 87 ASN A C 1
ATOM 661 O O . ASN A 1 87 ? 11.548 1.253 -5.019 1.00 88.88 87 ASN A O 1
ATOM 665 N N . GLN A 1 88 ? 13.390 0.022 -4.590 1.00 84.62 88 GLN A N 1
ATOM 666 C CA . GLN A 1 88 ? 14.318 0.787 -5.422 1.00 84.62 88 GLN A CA 1
ATOM 667 C C . GLN A 1 88 ? 15.127 -0.132 -6.342 1.00 84.62 88 GLN A C 1
ATOM 669 O O . GLN A 1 88 ? 15.247 -1.330 -6.109 1.00 84.62 88 GLN A O 1
ATOM 674 N N . ASP A 1 89 ? 15.624 0.427 -7.445 1.00 81.69 89 ASP A N 1
ATOM 675 C CA . ASP A 1 89 ? 16.445 -0.235 -8.471 1.00 81.69 89 ASP A CA 1
ATOM 676 C C . ASP A 1 89 ? 15.761 -1.295 -9.338 1.00 81.69 89 ASP A C 1
ATOM 678 O O . ASP A 1 89 ? 16.328 -1.739 -10.340 1.00 81.69 89 ASP A O 1
ATOM 682 N N . MET A 1 90 ? 14.493 -1.624 -9.074 1.00 81.12 90 MET A N 1
ATOM 683 C CA . MET A 1 90 ? 13.745 -2.579 -9.901 1.00 81.12 90 MET A CA 1
ATOM 684 C C . MET A 1 90 ? 13.701 -2.170 -11.387 1.00 81.12 90 MET A C 1
ATOM 686 O O . MET A 1 90 ? 13.733 -3.023 -12.272 1.00 81.12 90 MET A O 1
ATOM 690 N N . GLY A 1 91 ? 13.688 -0.864 -11.683 1.00 76.75 91 GLY A N 1
ATOM 691 C CA . GLY A 1 91 ? 13.711 -0.345 -13.056 1.00 76.75 91 GLY A CA 1
ATOM 692 C C . GLY A 1 91 ? 15.008 -0.631 -13.829 1.00 76.75 91 GLY A C 1
ATOM 693 O O . GLY A 1 91 ? 14.984 -0.667 -15.060 1.00 76.75 91 GLY A O 1
ATOM 694 N N . HIS A 1 92 ? 16.126 -0.871 -13.136 1.00 77.62 92 HIS A N 1
ATOM 695 C CA . HIS A 1 92 ? 17.394 -1.280 -13.752 1.00 77.62 92 HIS A CA 1
ATOM 696 C C . HIS A 1 92 ? 17.440 -2.788 -14.023 1.00 77.62 92 HIS A C 1
ATOM 698 O O . HIS A 1 92 ? 18.039 -3.218 -15.014 1.00 77.62 92 HIS A O 1
ATOM 704 N N . LEU A 1 93 ? 16.763 -3.569 -13.177 1.00 81.06 93 LEU A N 1
ATOM 705 C CA . LEU A 1 93 ? 16.685 -5.026 -13.272 1.00 81.06 93 LEU A CA 1
ATOM 706 C C . LEU A 1 93 ? 15.675 -5.486 -14.325 1.00 81.06 93 LEU A C 1
ATOM 708 O O . LEU A 1 93 ? 15.931 -6.453 -15.041 1.00 81.06 93 LEU A O 1
ATOM 712 N N . LEU A 1 94 ? 14.533 -4.803 -14.437 1.00 79.69 94 LEU A N 1
ATOM 713 C CA . LEU A 1 94 ? 13.472 -5.176 -15.368 1.00 79.69 94 LEU A CA 1
ATOM 714 C C . LEU A 1 94 ? 12.658 -3.965 -15.821 1.00 79.69 94 LEU A C 1
ATOM 716 O O . LEU A 1 94 ? 11.681 -3.560 -15.181 1.00 79.69 94 LEU A O 1
ATOM 720 N N . LYS A 1 95 ? 13.012 -3.423 -16.986 1.00 76.50 95 LYS A N 1
ATOM 721 C CA . LYS A 1 95 ? 12.185 -2.409 -17.645 1.00 76.50 95 LYS A CA 1
ATOM 722 C C . LYS A 1 95 ? 10.889 -3.029 -18.176 1.00 76.50 95 LYS A C 1
ATOM 724 O O . LYS A 1 95 ? 10.879 -4.209 -18.532 1.00 76.50 95 LYS A O 1
ATOM 729 N N . PRO A 1 96 ? 9.790 -2.261 -18.282 1.00 70.31 96 PRO A N 1
ATOM 730 C CA . PRO A 1 96 ? 8.517 -2.776 -18.780 1.00 70.31 96 PRO A CA 1
ATOM 731 C C . PRO A 1 96 ? 8.591 -3.444 -20.158 1.00 70.31 96 PRO A C 1
ATOM 733 O O . PRO A 1 96 ? 7.815 -4.364 -20.403 1.00 70.31 96 PRO A O 1
ATOM 736 N N . GLU A 1 97 ? 9.503 -2.999 -21.029 1.00 74.31 97 GLU A N 1
ATOM 737 C CA . GLU A 1 97 ? 9.686 -3.534 -22.385 1.00 74.31 97 GLU A CA 1
ATOM 738 C C . GLU A 1 97 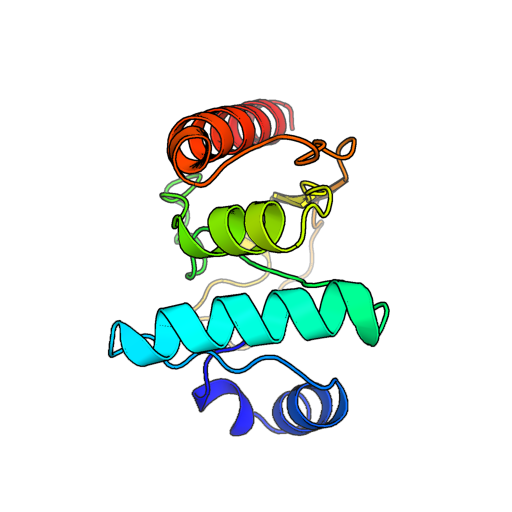? 10.564 -4.798 -22.425 1.00 74.31 97 GLU A C 1
ATOM 740 O O . GLU A 1 97 ? 10.663 -5.459 -23.458 1.00 74.31 97 GLU A O 1
ATOM 745 N N . GLN A 1 98 ? 11.230 -5.141 -21.318 1.00 74.88 98 GLN A N 1
ATOM 746 C CA . GLN A 1 98 ? 12.173 -6.252 -21.258 1.00 74.88 98 GLN A CA 1
ATOM 747 C C . GLN A 1 98 ? 11.482 -7.563 -20.891 1.00 74.88 98 GLN A C 1
ATOM 749 O O . GLN A 1 98 ? 10.630 -7.628 -20.008 1.00 74.88 98 GLN A O 1
ATOM 754 N N . ARG A 1 99 ? 11.897 -8.637 -21.572 1.00 71.69 99 ARG A N 1
ATOM 755 C CA . ARG A 1 99 ? 11.357 -9.988 -21.373 1.00 71.69 99 ARG A CA 1
ATOM 756 C C . ARG A 1 99 ? 12.096 -10.790 -20.299 1.00 71.69 99 ARG A C 1
ATOM 758 O O . ARG A 1 99 ? 11.527 -11.734 -19.763 1.00 71.69 99 ARG A O 1
ATOM 765 N N . PHE A 1 100 ? 13.335 -10.411 -19.986 1.00 78.81 100 PHE A N 1
ATOM 766 C CA . PHE A 1 100 ? 14.197 -11.107 -19.032 1.00 78.81 100 PHE A CA 1
ATOM 767 C C . PHE A 1 100 ? 14.750 -10.142 -17.986 1.00 78.81 100 PHE A C 1
ATOM 769 O O . PHE A 1 100 ? 15.054 -8.989 -18.298 1.00 78.81 100 PHE A O 1
ATOM 776 N N . LEU A 1 101 ? 14.881 -10.643 -16.756 1.00 82.00 101 LEU A N 1
ATOM 777 C CA . LEU A 1 101 ? 15.499 -9.936 -15.641 1.00 82.00 101 LEU A CA 1
ATOM 778 C C . LEU A 1 101 ? 17.011 -9.819 -15.877 1.00 82.00 101 LEU A C 1
ATOM 780 O O . LEU A 1 101 ? 17.655 -10.780 -16.300 1.00 82.00 101 LEU A O 1
ATOM 784 N N . LYS A 1 102 ? 17.584 -8.659 -15.572 1.00 85.50 102 LYS A N 1
ATOM 785 C CA . LYS A 1 102 ? 19.031 -8.475 -15.465 1.00 85.50 102 LYS A CA 1
ATOM 786 C C . LYS A 1 102 ? 19.503 -8.821 -14.056 1.00 85.50 102 LYS A C 1
ATOM 788 O O . LYS A 1 102 ? 18.766 -8.648 -13.090 1.00 85.50 102 LYS A O 1
ATOM 793 N N . SER A 1 103 ? 20.748 -9.279 -13.955 1.00 88.06 103 SER A N 1
ATOM 794 C CA . SER A 1 103 ? 21.419 -9.418 -12.661 1.00 88.06 103 SER A CA 1
ATOM 795 C C . SER A 1 103 ? 21.677 -8.041 -12.046 1.00 88.06 103 SER A C 1
ATOM 797 O O . SER A 1 103 ? 21.990 -7.089 -12.766 1.00 88.06 103 SER A O 1
ATOM 799 N N . GLY A 1 104 ? 21.555 -7.948 -10.726 1.00 87.25 104 GLY A N 1
ATOM 800 C CA . GLY A 1 104 ? 21.837 -6.748 -9.949 1.00 87.25 104 GLY A CA 1
ATOM 801 C C . GLY A 1 104 ? 21.180 -6.803 -8.571 1.00 87.25 104 GLY A C 1
ATOM 802 O O . GLY A 1 104 ? 20.626 -7.830 -8.176 1.00 87.25 104 GLY A O 1
ATOM 803 N N . THR A 1 105 ? 21.243 -5.688 -7.850 1.00 87.81 105 THR A N 1
ATOM 804 C CA . THR A 1 105 ? 20.713 -5.561 -6.487 1.00 87.81 105 THR A CA 1
ATOM 805 C C . THR A 1 105 ? 19.352 -4.869 -6.509 1.00 87.81 105 THR A C 1
ATOM 807 O O . THR A 1 105 ? 19.171 -3.883 -7.216 1.00 87.81 105 THR A O 1
ATOM 810 N N . HIS A 1 106 ? 18.395 -5.394 -5.740 1.00 87.94 106 HIS A N 1
ATOM 811 C CA . HIS A 1 106 ? 17.085 -4.782 -5.511 1.00 87.94 106 HIS A CA 1
ATOM 812 C C . HIS A 1 106 ? 16.983 -4.373 -4.045 1.00 87.94 106 HIS A C 1
ATOM 814 O O . HIS A 1 106 ? 17.003 -5.238 -3.164 1.00 87.94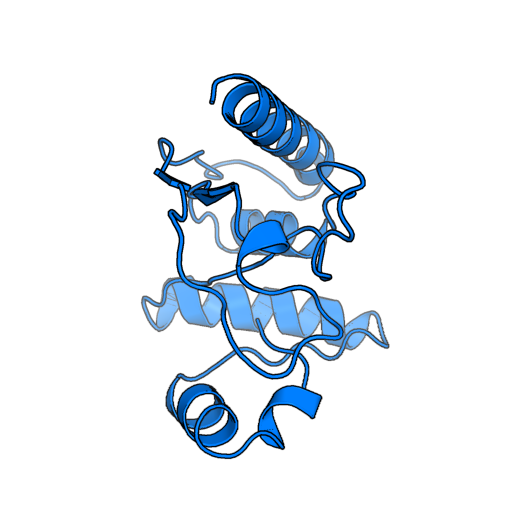 106 HIS A O 1
ATOM 820 N N . HIS A 1 107 ? 16.864 -3.076 -3.782 1.00 89.81 107 HIS A N 1
ATOM 821 C CA . HIS A 1 107 ? 16.736 -2.576 -2.421 1.00 89.81 107 HIS A CA 1
ATOM 822 C C . HIS A 1 107 ? 15.265 -2.516 -2.008 1.00 89.81 107 HIS A C 1
ATOM 824 O O . HIS A 1 107 ? 14.416 -1.979 -2.722 1.00 89.81 107 HIS A O 1
ATOM 830 N N . VAL A 1 108 ? 14.964 -3.083 -0.837 1.00 91.81 108 VAL A N 1
ATOM 831 C CA . VAL A 1 108 ? 13.618 -3.101 -0.256 1.00 91.81 108 VAL A CA 1
ATOM 832 C C . VAL A 1 108 ? 13.694 -2.631 1.185 1.00 91.81 108 VAL A C 1
ATOM 834 O O . VAL A 1 108 ? 14.459 -3.181 1.976 1.00 91.81 108 VAL A O 1
ATOM 837 N N . LYS A 1 109 ? 12.859 -1.654 1.541 1.00 93.75 109 LYS A N 1
ATOM 838 C CA . LYS A 1 109 ? 12.710 -1.174 2.917 1.00 93.75 109 LYS A CA 1
ATOM 839 C C . LYS A 1 109 ? 11.265 -1.318 3.363 1.00 93.75 109 LYS A C 1
ATOM 841 O O . LYS A 1 109 ? 10.346 -0.840 2.702 1.00 93.75 109 LYS A O 1
ATOM 846 N N . ILE A 1 110 ? 11.070 -1.996 4.487 1.00 94.94 110 ILE A N 1
ATOM 847 C CA . ILE A 1 110 ? 9.765 -2.148 5.132 1.00 94.94 110 ILE A CA 1
ATOM 848 C C . ILE A 1 110 ? 9.715 -1.136 6.270 1.00 94.94 110 ILE A C 1
ATOM 850 O O . ILE A 1 110 ? 10.594 -1.138 7.131 1.00 94.94 110 ILE A O 1
ATOM 854 N N . LEU A 1 111 ? 8.711 -0.265 6.259 1.00 95.69 111 LEU A N 1
ATOM 855 C CA . LEU A 1 111 ? 8.583 0.802 7.249 1.00 95.69 111 LEU A CA 1
ATOM 856 C C . LEU A 1 111 ? 7.592 0.423 8.356 1.00 95.69 111 LEU A C 1
ATOM 858 O O . LEU A 1 111 ? 6.785 -0.498 8.180 1.00 95.69 111 LEU A O 1
ATOM 862 N N . PRO A 1 112 ? 7.612 1.144 9.493 1.00 96.50 112 PRO A N 1
ATOM 863 C CA . PRO A 1 112 ? 6.614 0.978 10.536 1.00 96.50 112 PRO A CA 1
ATOM 864 C C . PRO A 1 112 ? 5.184 1.120 10.010 1.00 96.50 112 PRO A C 1
ATOM 866 O O . PRO A 1 112 ? 4.893 1.890 9.094 1.00 96.50 112 PRO A O 1
ATOM 869 N N . ALA A 1 113 ? 4.278 0.365 10.625 1.00 96.38 113 ALA A N 1
ATOM 870 C CA . ALA A 1 113 ? 2.874 0.382 10.264 1.00 96.38 113 ALA A CA 1
ATOM 871 C C . ALA A 1 113 ? 2.225 1.731 10.620 1.00 96.38 113 ALA A C 1
ATOM 873 O O . ALA A 1 113 ? 2.324 2.198 11.753 1.00 96.38 113 ALA A O 1
ATOM 874 N N . ILE A 1 114 ? 1.496 2.310 9.669 1.00 96.62 114 ILE A N 1
ATOM 875 C CA . ILE A 1 114 ? 0.726 3.542 9.834 1.00 96.62 114 ILE A CA 1
ATOM 876 C C . ILE A 1 114 ? -0.704 3.156 10.243 1.00 96.62 114 ILE A C 1
ATOM 878 O O . ILE A 1 114 ? -1.413 2.490 9.473 1.00 96.62 114 ILE A O 1
ATOM 882 N N . PRO A 1 115 ? -1.151 3.508 11.462 1.00 96.69 115 PRO A N 1
ATOM 883 C CA . PRO A 1 115 ? -2.461 3.114 11.957 1.00 96.69 115 PRO A CA 1
ATOM 884 C C . PRO A 1 115 ? -3.581 3.881 11.246 1.00 96.69 115 PRO A C 1
ATOM 886 O O . PRO A 1 115 ? -3.531 5.096 11.099 1.00 96.69 115 PRO A O 1
ATOM 889 N N . THR A 1 116 ? -4.650 3.176 10.873 1.00 96.62 116 THR A N 1
ATOM 890 C CA . THR A 1 116 ? -5.865 3.788 10.293 1.00 96.62 116 THR A CA 1
ATOM 891 C C . THR A 1 116 ? -7.053 3.798 11.256 1.00 96.62 116 THR A C 1
ATOM 893 O O . THR A 1 116 ? -8.148 4.246 10.910 1.00 96.62 116 THR A O 1
ATOM 896 N N . LYS A 1 117 ? -6.850 3.303 12.482 1.00 96.12 117 LYS A N 1
ATOM 897 C CA . LYS A 1 117 ? -7.889 3.214 13.506 1.00 96.12 117 LYS A CA 1
ATOM 898 C C . LYS A 1 117 ? -8.401 4.613 13.861 1.00 96.12 117 LYS A C 1
ATOM 900 O O . LYS A 1 117 ? -7.623 5.493 14.206 1.00 96.12 117 LYS A O 1
ATOM 905 N N . GLY A 1 118 ? -9.714 4.805 13.791 1.00 96.44 118 GLY A N 1
ATOM 906 C CA . GLY A 1 118 ? -10.383 6.082 14.049 1.00 96.44 118 GLY A CA 1
ATOM 907 C C . GLY A 1 118 ? -10.438 7.036 12.851 1.00 96.44 118 GLY A C 1
ATOM 908 O O . GLY A 1 118 ? -11.182 8.015 12.910 1.00 96.44 118 GLY A O 1
ATOM 909 N N . LEU A 1 119 ? -9.727 6.748 11.754 1.00 96.94 119 LEU A N 1
ATOM 910 C CA . LEU A 1 119 ? -9.804 7.552 10.534 1.00 96.94 119 LEU A CA 1
ATOM 911 C C . LEU A 1 119 ? -11.133 7.330 9.804 1.00 96.94 119 LEU A C 1
ATOM 913 O O . LEU A 1 119 ? -11.738 6.256 9.870 1.00 96.94 119 LEU A O 1
ATOM 917 N N . ARG A 1 120 ? -11.574 8.359 9.081 1.00 96.25 120 ARG A N 1
ATOM 918 C CA . ARG A 1 120 ? -12.778 8.382 8.245 1.00 96.25 120 ARG A CA 1
ATOM 919 C C . ARG A 1 120 ? -12.407 8.683 6.796 1.00 96.25 120 ARG A C 1
ATOM 921 O O . ARG A 1 120 ? -11.299 9.102 6.491 1.00 96.25 120 ARG A O 1
ATOM 928 N N . PHE A 1 121 ? -13.366 8.523 5.885 1.00 92.75 121 PHE A N 1
ATOM 929 C CA . PHE A 1 121 ? -13.162 8.777 4.451 1.00 92.75 121 PHE A CA 1
ATOM 930 C C . PHE A 1 121 ? -12.569 10.166 4.144 1.00 92.75 121 PHE A C 1
ATOM 932 O O . PHE A 1 121 ? -11.736 10.292 3.252 1.00 92.75 121 PHE A O 1
ATOM 939 N N . ARG A 1 122 ? -12.959 11.196 4.908 1.00 95.12 122 ARG A N 1
ATOM 940 C CA . ARG A 1 122 ? -12.431 12.567 4.776 1.00 95.12 122 ARG A CA 1
ATOM 941 C C . ARG A 1 122 ? -10.931 12.685 5.066 1.00 95.12 122 ARG A C 1
ATOM 943 O O . ARG A 1 122 ? -10.299 13.613 4.587 1.00 95.12 122 ARG A O 1
ATOM 950 N N . ASP A 1 123 ? -10.373 11.752 5.833 1.00 96.81 123 ASP A N 1
ATOM 951 C CA . ASP A 1 123 ? -8.963 11.760 6.226 1.00 96.81 123 ASP A CA 1
ATOM 952 C C . ASP A 1 123 ? -8.073 11.081 5.170 1.00 96.81 123 ASP A C 1
ATOM 954 O O . ASP A 1 123 ? -6.851 11.094 5.292 1.00 96.81 123 ASP A O 1
ATOM 958 N N . ALA A 1 124 ? -8.674 10.490 4.128 1.00 95.06 124 ALA A N 1
ATOM 959 C CA . ALA A 1 124 ? -7.959 9.728 3.111 1.00 95.06 124 ALA A CA 1
ATOM 960 C C . ALA A 1 124 ? -6.936 10.573 2.342 1.00 95.06 124 ALA A C 1
ATOM 962 O O . ALA A 1 124 ? -5.838 10.089 2.107 1.00 95.06 124 ALA A O 1
ATOM 963 N N . ASP A 1 125 ? -7.258 11.819 1.983 1.00 96.00 125 ASP A N 1
ATOM 964 C CA . ASP A 1 125 ? -6.340 12.660 1.198 1.00 96.00 125 ASP A CA 1
ATOM 965 C C . ASP A 1 125 ? -5.109 13.068 2.017 1.00 96.00 125 ASP A C 1
ATOM 967 O O . ASP A 1 125 ? -3.984 12.990 1.528 1.00 96.00 125 ASP A O 1
ATOM 971 N N . ARG A 1 126 ? -5.305 13.374 3.307 1.00 96.81 126 ARG A N 1
ATOM 972 C CA . ARG A 1 126 ? -4.203 13.611 4.248 1.00 96.81 126 ARG A CA 1
ATOM 973 C C . ARG A 1 126 ? -3.332 12.365 4.416 1.00 96.81 126 ARG A C 1
ATOM 975 O O . ARG A 1 126 ? -2.113 12.463 4.380 1.00 96.81 126 ARG A O 1
ATOM 982 N N . LEU A 1 127 ? -3.954 11.195 4.579 1.00 96.62 127 LEU A N 1
ATOM 983 C CA . LEU A 1 127 ? -3.233 9.928 4.721 1.00 96.62 127 LEU A CA 1
ATOM 984 C C . LEU A 1 127 ? -2.421 9.591 3.460 1.00 96.62 127 LEU A C 1
ATOM 986 O O . LEU A 1 127 ? -1.316 9.071 3.565 1.00 96.62 127 LEU A O 1
ATOM 990 N N . ILE A 1 128 ? -2.951 9.891 2.270 1.00 96.38 128 ILE A N 1
ATOM 991 C CA . ILE A 1 128 ? -2.226 9.719 1.005 1.00 96.38 128 ILE A CA 1
ATOM 992 C C . ILE A 1 128 ? -0.963 10.574 0.994 1.00 96.38 128 ILE A C 1
ATOM 994 O O . ILE A 1 128 ? 0.100 10.051 0.669 1.00 96.38 128 ILE A O 1
ATOM 998 N N . GLN A 1 129 ? -1.079 11.855 1.354 1.00 95.69 129 GLN A N 1
ATOM 999 C CA . GLN A 1 129 ? 0.055 12.781 1.392 1.00 95.69 129 GLN A CA 1
ATOM 1000 C C . GLN A 1 129 ? 1.127 12.314 2.379 1.00 95.69 129 GLN A C 1
ATOM 1002 O O . GLN A 1 129 ? 2.275 12.150 1.984 1.00 95.69 129 GLN A O 1
ATOM 1007 N N . GLU A 1 130 ? 0.743 11.988 3.616 1.00 95.44 130 GLU A N 1
ATOM 1008 C CA . GLU A 1 130 ? 1.664 11.500 4.652 1.00 95.44 130 GLU A CA 1
ATOM 1009 C C . GLU A 1 130 ? 2.441 10.254 4.196 1.00 95.44 130 GLU A C 1
ATOM 1011 O O . GLU A 1 130 ? 3.661 10.148 4.359 1.00 95.44 130 GLU A O 1
ATOM 1016 N N . VAL A 1 131 ? 1.737 9.301 3.580 1.00 95.56 131 VAL A N 1
ATOM 1017 C CA . VAL A 1 131 ? 2.353 8.069 3.085 1.00 95.56 131 VAL A CA 1
ATOM 1018 C C . VAL A 1 131 ? 3.242 8.366 1.876 1.00 95.56 131 VAL A C 1
ATOM 1020 O O . VAL A 1 131 ? 4.348 7.843 1.813 1.00 95.56 131 VAL A O 1
ATOM 1023 N N . ALA A 1 132 ? 2.814 9.211 0.937 1.00 94.12 132 ALA A N 1
ATOM 1024 C CA . ALA A 1 132 ? 3.617 9.580 -0.228 1.00 94.12 132 ALA A CA 1
ATOM 1025 C C . ALA A 1 132 ? 4.912 10.311 0.166 1.00 94.12 132 ALA A C 1
ATOM 1027 O O . ALA A 1 132 ? 5.980 9.961 -0.329 1.00 94.12 132 ALA A O 1
ATOM 1028 N N . GLU A 1 133 ? 4.845 11.255 1.107 1.00 94.12 133 GLU A N 1
ATOM 1029 C CA . GLU A 1 133 ? 6.017 11.951 1.655 1.00 94.12 133 GLU A CA 1
ATOM 1030 C C . GLU A 1 133 ? 6.976 10.986 2.352 1.00 94.12 133 GLU A C 1
ATOM 1032 O O . GLU A 1 133 ? 8.192 11.084 2.187 1.00 94.12 133 GLU A O 1
ATOM 1037 N N . THR A 1 134 ? 6.431 10.021 3.097 1.00 93.75 134 THR A N 1
ATOM 1038 C CA . THR A 1 134 ? 7.229 8.963 3.720 1.00 93.75 134 THR A CA 1
ATOM 1039 C C . THR A 1 134 ? 7.938 8.126 2.655 1.00 93.75 134 THR A C 1
ATOM 1041 O O . THR A 1 134 ? 9.138 7.911 2.760 1.00 93.75 134 THR A O 1
ATOM 1044 N N . TYR A 1 135 ? 7.242 7.694 1.598 1.00 92.75 135 TYR A N 1
ATOM 1045 C CA . TYR A 1 135 ? 7.877 6.965 0.493 1.00 92.75 135 TYR A CA 1
ATOM 1046 C C . TYR A 1 135 ? 8.979 7.792 -0.168 1.00 92.75 135 TYR A C 1
ATOM 1048 O O . TYR A 1 135 ? 10.067 7.271 -0.385 1.00 92.75 135 TYR A O 1
ATOM 1056 N N . GLN A 1 136 ? 8.714 9.066 -0.463 1.00 91.56 136 GLN A N 1
ATOM 1057 C CA . GLN A 1 136 ? 9.672 9.938 -1.136 1.00 91.56 136 GLN A CA 1
ATOM 1058 C C . GLN A 1 136 ? 10.940 10.130 -0.298 1.00 91.56 136 GLN A C 1
ATOM 1060 O O . GLN A 1 136 ? 12.035 9.900 -0.797 1.00 91.56 136 GLN A O 1
ATOM 1065 N N . ARG A 1 137 ? 10.794 10.436 0.998 1.00 93.25 137 ARG A N 1
ATOM 1066 C CA . ARG A 1 137 ? 11.927 10.576 1.925 1.00 93.25 137 ARG A CA 1
ATOM 1067 C C . ARG A 1 137 ? 12.802 9.328 1.959 1.00 93.25 137 ARG A C 1
ATOM 1069 O O . ARG A 1 137 ? 14.020 9.429 2.019 1.00 93.25 137 ARG A O 1
ATOM 1076 N N . GLU A 1 138 ? 12.176 8.159 1.970 1.00 92.44 138 GLU A N 1
ATOM 1077 C CA . GLU A 1 138 ? 12.890 6.891 2.060 1.00 92.44 138 GLU A CA 1
ATOM 1078 C C . GLU A 1 138 ? 13.577 6.536 0.742 1.00 92.44 138 GLU A C 1
ATOM 1080 O O . GLU A 1 138 ? 14.708 6.066 0.781 1.00 92.44 138 GLU A O 1
ATOM 1085 N N . ILE A 1 139 ? 12.949 6.821 -0.404 1.00 88.75 139 ILE A N 1
ATOM 1086 C CA . ILE A 1 139 ? 13.573 6.699 -1.732 1.00 88.75 139 ILE A CA 1
ATOM 1087 C C . ILE A 1 139 ? 14.796 7.615 -1.841 1.00 88.75 139 ILE A C 1
ATOM 1089 O O . ILE A 1 139 ? 15.839 7.180 -2.314 1.00 88.75 139 ILE A O 1
ATOM 1093 N N . ASP A 1 140 ? 14.690 8.853 -1.358 1.00 87.25 140 ASP A N 1
ATOM 1094 C CA . ASP A 1 140 ? 15.790 9.824 -1.393 1.00 87.25 140 ASP A CA 1
ATOM 1095 C C . ASP A 1 140 ? 16.925 9.487 -0.403 1.00 87.25 140 ASP A C 1
ATOM 1097 O O . ASP A 1 140 ? 17.992 10.094 -0.461 1.00 87.25 140 ASP A O 1
ATOM 1101 N N . SER A 1 141 ? 16.698 8.551 0.530 1.00 86.38 141 SER A N 1
ATOM 1102 C CA . SER A 1 141 ? 17.665 8.171 1.573 1.00 86.38 141 SER A CA 1
ATOM 1103 C C . SER A 1 141 ? 18.603 7.020 1.199 1.00 86.38 141 SER A C 1
ATOM 1105 O O . SER A 1 141 ? 19.522 6.726 1.967 1.00 86.38 141 SER A O 1
ATOM 1107 N N . PHE A 1 142 ? 18.345 6.350 0.077 1.00 76.75 142 PHE A N 1
ATOM 1108 C CA . PHE A 1 142 ? 19.210 5.306 -0.473 1.00 76.75 142 PHE A CA 1
ATOM 1109 C C . PHE A 1 142 ? 20.382 5.908 -1.247 1.00 76.75 142 PHE A C 1
ATOM 1111 O O . PHE A 1 142 ? 21.501 5.371 -1.089 1.00 76.75 142 PHE A O 1
#

pLDDT: mean 81.44, std 14.09, range [43.53, 96.94]

Sequence (142 aa):
LGKREMLKVPLFGLILLASDNILVDREDAAGAKKAVSDATEAIKKRRRHLWIFPEGTRSKGKGLGEFKKGAFVMAIAAQAPIVPIVNQDMGHLLKPEQRFLKSGTHHVKILPAIPTKGLRFRDADRLIQEVAETYQREIDSF

Secondary structure (DSSP, 8-state):
-B-GGGGGSTTHHHHHHHTT--B---SSHHHHHHHHHHHHHHHHTT-------TTSS---SSSSPPPPTHHHHHHHHHT--B--EEEESHHHH--TT-SSPPSS--EEEEPPPB--TT--GGGHHHHHHHHHHHHHHHHTT-

Radius of gyration: 16.03 Å; Cα contacts (8 Å, |Δi|>4): 175; chains: 1; bounding box: 42×33×36 Å

Mean predicted aligned error: 7.32 Å

Foldseek 3Di:
DDAPVLLVDPPSVVCCVVVLDQHQDPPDPVSLVVSLVSLLCCCPPVVDDDDDDQQNDDDQPPPDHQGHLSVLSSCLSNQHWDKDKAKPPVCVQDPPVDPHGDDDDIDIDIDDTHGNHPPDSVCSVVVSVVSSVVNRVVRVVD

Solvent-accessible surface area (backbone atoms only — not comparable to full-atom values): 8593 Å² total; per-residue (Å²): 92,50,62,77,70,52,56,74,40,83,70,55,15,57,52,48,64,74,61,76,58,62,67,56,55,85,88,45,74,68,37,51,54,49,44,38,51,53,48,23,44,37,37,74,74,65,70,44,86,85,62,76,67,46,52,74,62,84,67,87,83,78,62,87,66,70,69,45,64,66,60,50,46,26,29,32,74,46,47,36,62,46,66,53,71,46,76,40,54,53,67,77,30,45,43,92,90,52,92,64,75,48,89,79,74,71,53,74,47,77,50,78,67,47,79,23,71,92,50,52,80,86,48,34,67,59,52,49,50,57,51,50,53,51,48,50,56,55,63,76,68,112

Nearest PDB structures (foldseek):
  5kym-assembly1_A  TM=8.667E-01  e=4.022E-04  Thermotoga maritima MSB8
  5kym-assembly2_B  TM=8.805E-01  e=1.751E-03  Thermotoga maritima MSB8
  4lv7-assembly1_A  TM=3.428E-01  e=3.467E+00  Arabidopsis thaliana
  2yqr-assembly1_A  TM=3.103E-01  e=4.653E+00  Homo sapiens